Protein AF-A0A1G1XR91-F1 (afdb_monomer_lite)

Foldseek 3Di:
DDDDPPPPPVVVVVVVVVVVPPDDDDDDPPVVVVVVVVVCVVPVDPPDDDDDDPLLAAEAEAEDEDPPPVSVVCVVVVVVVCVVRVSYHYHYHYQPPDPVND

Secondary structure (DSSP, 8-state):
------SSHHHHHHHHHHHHHS---SS-HHHHHHHHHHHHHHHS------PPP----EEEEEEE-TT-HHHHHHHHHHHHHHHH-TTEEEEEEE-SS-STT-

InterPro domains:
  IPR036249 Thioredoxin-like superfamily [SSF52833] (52-96)

pLDDT: mean 76.15, std 18.19, range [37.66, 96.88]

Radius of gyration: 29.41 Å; chains: 1; bounding box: 45×58×63 Å

Structure (mmCIF, N/CA/C/O backbone):
data_AF-A0A1G1XR91-F1
#
_entry.id   AF-A0A1G1XR91-F1
#
loop_
_atom_site.group_PDB
_atom_site.id
_atom_site.type_symbol
_atom_site.label_atom_id
_atom_site.label_alt_id
_atom_site.label_comp_id
_atom_site.label_asym_id
_atom_site.label_entity_id
_atom_site.label_seq_id
_atom_site.pdbx_PDB_ins_code
_atom_site.Cartn_x
_atom_site.Cartn_y
_atom_site.Cartn_z
_atom_site.occupancy
_atom_site.B_iso_or_equiv
_atom_site.auth_seq_id
_atom_site.auth_comp_id
_atom_site.auth_asym_id
_atom_site.auth_atom_id
_atom_site.pdbx_PDB_model_num
ATOM 1 N N . MET A 1 1 ? -21.202 23.932 -7.480 1.00 40.72 1 MET A N 1
ATOM 2 C CA . MET A 1 1 ? -20.684 25.029 -6.633 1.00 40.72 1 MET A CA 1
ATOM 3 C C . MET A 1 1 ? -21.783 25.474 -5.676 1.00 40.72 1 MET A C 1
ATOM 5 O O . MET A 1 1 ? -22.766 26.052 -6.113 1.00 40.72 1 MET A O 1
ATOM 9 N N . ARG A 1 2 ? -21.679 25.102 -4.393 1.00 40.50 2 ARG A N 1
ATOM 10 C CA . ARG A 1 2 ? -22.602 25.514 -3.322 1.00 40.50 2 ARG A CA 1
ATOM 11 C C . ARG A 1 2 ? -21.955 26.665 -2.560 1.00 40.50 2 ARG A C 1
ATOM 13 O O . ARG A 1 2 ? -20.864 26.462 -2.046 1.00 40.50 2 ARG A O 1
ATOM 20 N N . SER A 1 3 ? -22.627 27.805 -2.429 1.00 37.66 3 SER A N 1
ATOM 21 C CA . SER A 1 3 ? -22.479 28.651 -1.238 1.00 37.66 3 SER A CA 1
ATOM 22 C C . SER A 1 3 ? -23.626 29.658 -1.161 1.00 37.66 3 SER A C 1
ATOM 24 O O . SER A 1 3 ? -23.587 30.723 -1.765 1.00 37.66 3 SER A O 1
ATOM 26 N N . PHE A 1 4 ? -24.694 29.277 -0.460 1.00 44.00 4 PHE A N 1
ATOM 27 C CA . PHE A 1 4 ? -25.827 30.150 -0.139 1.00 44.00 4 PHE A CA 1
ATOM 28 C C . PHE A 1 4 ? -26.432 29.707 1.203 1.00 44.00 4 PHE A C 1
ATOM 30 O O . PHE A 1 4 ? -27.568 29.246 1.263 1.00 44.00 4 PHE A O 1
ATOM 37 N N . LYS A 1 5 ? -25.653 29.723 2.297 1.00 43.97 5 LYS A N 1
ATOM 38 C CA . LYS A 1 5 ? -26.199 29.372 3.625 1.00 43.97 5 LYS A CA 1
ATOM 39 C C . LYS A 1 5 ? -25.377 29.839 4.838 1.00 43.97 5 LYS A C 1
ATOM 41 O O . LYS A 1 5 ? -25.269 29.074 5.777 1.00 43.97 5 LYS A O 1
ATOM 46 N N . ASP A 1 6 ? -24.837 31.060 4.899 1.00 44.00 6 ASP A N 1
ATOM 47 C CA . ASP A 1 6 ? -24.223 31.536 6.167 1.00 44.00 6 ASP A CA 1
ATOM 48 C C . ASP A 1 6 ? -24.286 33.067 6.371 1.00 44.00 6 ASP A C 1
ATOM 50 O O . ASP A 1 6 ? -23.316 33.714 6.745 1.00 44.00 6 ASP A O 1
ATOM 54 N N . ARG A 1 7 ? -25.462 33.684 6.170 1.00 47.28 7 ARG A N 1
ATOM 55 C CA . ARG A 1 7 ? -25.720 35.092 6.570 1.00 47.28 7 ARG A CA 1
ATOM 56 C C . ARG A 1 7 ? -26.751 35.258 7.697 1.00 47.28 7 ARG A C 1
ATOM 58 O O . ARG A 1 7 ? -27.326 36.326 7.844 1.00 47.28 7 ARG A O 1
ATOM 65 N N . GLY A 1 8 ? -26.977 34.215 8.503 1.00 41.09 8 GLY A N 1
ATOM 66 C CA . GLY A 1 8 ? -27.930 34.248 9.630 1.00 41.09 8 GLY A CA 1
ATOM 67 C C . GLY A 1 8 ? -27.334 34.004 11.023 1.00 41.09 8 GLY A C 1
ATOM 68 O O . GLY A 1 8 ? -27.983 34.304 12.017 1.00 41.09 8 GLY A O 1
ATOM 69 N N . LYS A 1 9 ? -26.104 33.481 11.130 1.00 50.53 9 LYS A N 1
ATOM 70 C CA . LYS A 1 9 ? -25.537 33.054 12.427 1.00 50.53 9 LYS A CA 1
ATOM 71 C C . LYS A 1 9 ? -24.830 34.167 13.212 1.00 50.53 9 LYS A C 1
ATOM 73 O O . LYS A 1 9 ? -24.701 34.058 14.426 1.00 50.53 9 LYS A O 1
ATOM 78 N N . ASN A 1 10 ? -24.453 35.269 12.560 1.00 52.66 10 ASN A N 1
ATOM 79 C CA . ASN A 1 10 ? -23.656 36.323 13.204 1.00 52.66 10 ASN A CA 1
ATOM 80 C C . ASN A 1 10 ? -24.467 37.420 13.910 1.00 52.66 10 ASN A C 1
ATOM 82 O O . ASN A 1 10 ? -23.895 38.146 14.716 1.00 52.66 10 ASN A O 1
ATOM 86 N N . GLN A 1 11 ? -25.780 37.538 13.672 1.00 52.66 11 GLN A N 1
ATOM 87 C CA . GLN A 1 11 ? -26.606 38.511 14.408 1.00 52.66 11 GLN A CA 1
ATOM 88 C C . GLN A 1 11 ? -27.069 37.968 15.771 1.00 52.66 11 GLN A C 1
ATOM 90 O O . GLN A 1 11 ? -27.120 38.702 16.754 1.00 52.66 11 GLN A O 1
ATOM 95 N N . ILE A 1 12 ? -27.312 36.656 15.853 1.00 55.84 12 ILE A N 1
ATOM 96 C CA . ILE A 1 12 ? -27.697 35.969 17.093 1.00 55.84 12 ILE A CA 1
ATOM 97 C C . ILE A 1 12 ? -26.509 35.907 18.067 1.00 55.84 12 ILE A C 1
ATOM 99 O O . ILE A 1 12 ? -26.692 36.102 19.266 1.00 55.84 12 ILE A O 1
ATOM 103 N N . MET A 1 13 ? -25.280 35.734 17.561 1.00 52.72 13 MET A N 1
ATOM 104 C CA . MET A 1 13 ? -24.075 35.709 18.397 1.00 52.72 13 MET A CA 1
ATOM 105 C C . MET A 1 13 ? -23.835 37.046 19.120 1.00 52.72 13 MET A C 1
ATOM 107 O O . MET A 1 13 ? -23.500 37.043 20.300 1.00 52.72 13 MET A O 1
ATOM 111 N N . LEU A 1 14 ? -24.076 38.188 18.461 1.00 55.41 14 LEU A N 1
ATOM 112 C CA . LEU A 1 14 ? -23.878 39.508 19.074 1.00 55.41 14 LEU A CA 1
ATOM 113 C C . LEU A 1 14 ? -24.926 39.819 20.160 1.00 55.41 14 LEU A C 1
ATOM 115 O O . LEU A 1 14 ? -24.580 40.355 21.210 1.00 55.41 14 LEU A O 1
ATOM 119 N N . LEU A 1 15 ? -26.190 39.431 19.940 1.00 54.34 15 LEU A N 1
ATOM 120 C CA . LEU A 1 15 ? -27.279 39.651 20.902 1.00 54.34 15 LEU A CA 1
ATOM 121 C C . LEU A 1 15 ? -27.109 38.823 22.182 1.00 54.34 15 LEU A C 1
ATOM 123 O O . LEU A 1 15 ? -27.376 39.319 23.277 1.00 54.34 15 LEU A O 1
ATOM 127 N N . VAL A 1 16 ? -26.607 37.590 22.066 1.00 57.62 16 VAL A N 1
ATOM 128 C CA . VAL A 1 16 ? -26.310 36.746 23.234 1.00 57.62 16 VAL A CA 1
ATOM 129 C C . VAL A 1 16 ? -25.198 37.370 24.085 1.00 57.62 16 VAL A C 1
ATOM 131 O O . VAL A 1 16 ? -25.318 37.410 25.308 1.00 57.62 16 VAL A O 1
ATOM 134 N N . PHE A 1 17 ? -24.163 37.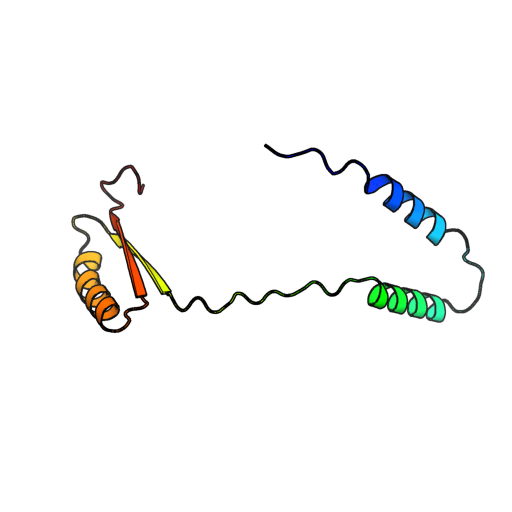942 23.461 1.00 53.81 17 PHE A N 1
ATOM 135 C CA . PHE A 1 17 ? -23.072 38.610 24.181 1.00 53.81 17 PHE A CA 1
ATOM 136 C C . PHE A 1 17 ? -23.543 39.827 24.995 1.00 53.81 17 PHE A C 1
ATOM 138 O O . PHE A 1 17 ? -23.101 40.011 26.130 1.00 53.81 17 PHE A O 1
ATOM 145 N N . THR A 1 18 ? -24.459 40.644 24.465 1.00 54.31 18 THR A N 1
ATOM 146 C CA . THR A 1 18 ? -24.928 41.855 25.165 1.00 54.31 18 THR A CA 1
ATOM 147 C C . THR A 1 18 ? -25.861 41.539 26.338 1.00 54.31 18 THR A C 1
ATOM 149 O O . THR A 1 18 ? -25.752 42.168 27.391 1.00 54.31 18 THR A O 1
ATOM 152 N N . VAL A 1 19 ? -26.744 40.541 26.199 1.00 56.47 19 VAL A N 1
ATOM 153 C CA . VAL A 1 19 ? -27.674 40.136 27.273 1.00 56.47 19 VAL A CA 1
ATOM 154 C C . VAL A 1 19 ? -26.921 39.545 28.471 1.00 56.47 19 VAL A C 1
ATOM 156 O O . VAL A 1 19 ? -27.304 39.782 29.616 1.00 56.47 19 VAL A O 1
ATOM 159 N N . VAL A 1 20 ? -25.814 38.836 28.227 1.00 56.59 20 VAL A N 1
ATOM 160 C CA . VAL A 1 20 ? -24.997 38.216 29.283 1.00 56.59 20 VAL A CA 1
ATOM 161 C C . VAL A 1 20 ? -24.244 39.252 30.133 1.00 56.59 20 VAL A C 1
ATOM 163 O O . VAL A 1 20 ? -24.034 39.025 31.325 1.00 56.59 20 VAL A O 1
ATOM 166 N N . PHE A 1 21 ? -23.873 40.411 29.580 1.00 51.59 21 PHE A N 1
ATOM 167 C CA . PHE A 1 21 ? -22.999 41.361 30.282 1.00 51.59 21 PHE A CA 1
ATOM 168 C C . PHE A 1 21 ? -23.704 42.330 31.253 1.00 51.59 21 PHE A C 1
ATOM 170 O O . PHE A 1 21 ? -23.065 42.790 32.200 1.00 51.59 21 PHE A O 1
ATOM 177 N N . ASN A 1 22 ? -24.999 42.642 31.098 1.00 48.66 22 ASN A N 1
ATOM 178 C CA . ASN A 1 22 ? -25.582 43.836 31.743 1.00 48.66 22 ASN A CA 1
ATOM 179 C C . ASN A 1 22 ? -26.442 43.608 33.008 1.00 48.66 22 ASN A C 1
ATOM 181 O O . ASN A 1 22 ? -27.386 44.356 33.270 1.00 48.66 22 ASN A O 1
ATOM 185 N N . LYS A 1 23 ? -26.146 42.592 33.833 1.00 51.81 23 LYS A N 1
ATOM 186 C CA . LYS A 1 23 ? -26.757 42.496 35.178 1.00 51.81 23 LYS A CA 1
ATOM 187 C C . LYS A 1 23 ? -25.855 41.831 36.215 1.00 51.81 23 LYS A C 1
ATOM 189 O O . LYS A 1 23 ? -26.165 40.794 36.799 1.00 51.81 23 LYS A O 1
ATOM 194 N N . LEU A 1 24 ? -24.718 42.465 36.488 1.00 54.66 24 LEU A N 1
ATOM 195 C CA . LEU A 1 24 ? -23.816 42.092 37.576 1.00 54.66 24 LEU A CA 1
ATOM 196 C C . LEU A 1 24 ? -24.066 42.974 38.805 1.00 54.66 24 LEU A C 1
ATOM 198 O O . LEU A 1 24 ? -23.495 44.050 38.926 1.00 54.66 24 LEU A O 1
ATOM 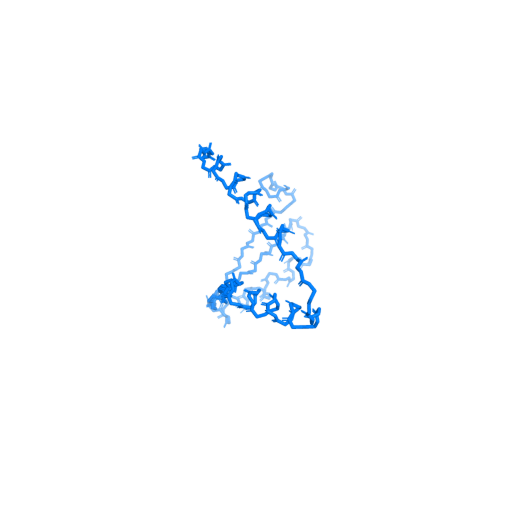202 N N . ASN A 1 25 ? -24.870 42.488 39.758 1.00 58.88 25 ASN A N 1
ATOM 203 C CA . ASN A 1 25 ? -24.901 43.051 41.111 1.00 58.88 25 ASN A CA 1
ATOM 204 C C . ASN A 1 25 ? -24.420 42.034 42.166 1.00 58.88 25 ASN A C 1
ATOM 206 O O . ASN A 1 25 ? -24.401 40.816 41.939 1.00 58.88 25 ASN A O 1
ATOM 210 N N . LYS A 1 26 ? -23.899 42.584 43.263 1.00 61.44 26 LYS A N 1
ATOM 211 C CA . LYS A 1 26 ? -22.903 42.039 44.197 1.00 61.44 26 LYS A CA 1
ATOM 212 C C . LYS A 1 26 ? -23.431 40.898 45.085 1.00 61.44 26 LYS A C 1
ATOM 214 O O . LYS A 1 26 ? -24.134 41.151 46.052 1.00 61.44 26 LYS A O 1
ATOM 219 N N . LYS A 1 27 ? -23.033 39.651 44.811 1.00 55.38 27 LYS A N 1
ATOM 220 C CA . LYS A 1 27 ? -22.805 38.585 45.814 1.00 55.38 27 LYS A CA 1
ATOM 221 C C . LYS A 1 27 ? -22.247 37.342 45.117 1.00 55.38 27 LYS A C 1
ATOM 223 O O . LYS A 1 27 ? -22.788 36.900 44.109 1.00 55.38 27 LYS A O 1
ATOM 228 N N . CYS A 1 28 ? -21.176 36.787 45.687 1.00 49.50 28 CYS A N 1
ATOM 229 C CA . CYS A 1 28 ? -20.616 35.470 45.367 1.00 49.50 28 CYS A CA 1
ATOM 230 C C . CYS A 1 28 ? -20.090 35.297 43.918 1.00 49.50 28 CYS A C 1
ATOM 232 O O . CYS A 1 28 ? -20.696 34.617 43.092 1.00 49.50 28 CYS A O 1
ATOM 234 N N . MET A 1 29 ? -18.919 35.878 43.614 1.00 57.91 29 MET A N 1
ATOM 235 C CA . MET A 1 29 ? -18.210 35.675 42.332 1.00 57.91 29 MET A CA 1
ATOM 236 C C . MET A 1 29 ? -17.899 34.193 42.053 1.00 57.91 29 MET A C 1
ATOM 238 O O . MET A 1 29 ? -17.989 33.760 40.909 1.00 57.91 29 MET A O 1
ATOM 242 N N . PHE A 1 30 ? -17.658 33.394 43.100 1.00 64.88 30 PHE A N 1
ATOM 243 C CA . PHE A 1 30 ? -17.457 31.945 42.985 1.00 64.88 30 PHE A CA 1
ATOM 244 C C . PHE A 1 30 ? -18.721 31.207 42.515 1.00 64.88 30 PHE A C 1
ATOM 246 O O . PHE A 1 30 ? -18.655 30.307 41.684 1.00 64.88 30 PHE A O 1
ATOM 253 N N . LYS A 1 31 ? -19.901 31.646 42.974 1.00 62.94 31 LYS A N 1
ATOM 254 C CA . LYS A 1 31 ? -21.192 31.048 42.599 1.00 62.94 31 LYS A CA 1
ATOM 255 C C . LYS A 1 31 ? -21.560 31.355 41.145 1.00 62.94 31 LYS A C 1
ATOM 257 O O . LYS A 1 31 ? -22.173 30.525 40.488 1.00 62.94 31 LYS A O 1
ATOM 262 N N . LYS A 1 32 ? -21.143 32.515 40.622 1.00 66.44 32 LYS A N 1
ATOM 263 C CA . LYS A 1 32 ? -21.315 32.876 39.203 1.00 66.44 32 LYS A CA 1
ATOM 264 C C . LYS A 1 32 ? -20.391 32.066 38.294 1.00 66.44 32 LYS A C 1
ATOM 266 O O . LYS A 1 32 ? -20.852 31.585 37.269 1.00 66.44 32 LYS A O 1
ATOM 271 N N . ILE A 1 33 ? -19.137 31.855 38.702 1.00 81.19 33 ILE A N 1
ATOM 272 C CA . ILE A 1 33 ? -18.201 30.968 37.993 1.00 81.19 33 ILE A CA 1
ATOM 273 C C . ILE A 1 33 ? -18.746 29.537 37.961 1.00 81.19 33 ILE A C 1
ATOM 275 O O . ILE A 1 33 ? -18.767 28.932 36.896 1.00 81.19 33 ILE A O 1
ATOM 279 N N . LEU A 1 34 ? -19.273 29.037 39.085 1.00 80.94 34 LEU A N 1
ATOM 280 C CA . LEU A 1 34 ? -19.893 27.711 39.163 1.00 80.94 34 LEU A CA 1
ATOM 281 C C . LEU A 1 34 ? -21.098 27.574 38.214 1.00 80.94 34 LEU A C 1
ATOM 283 O O . LEU A 1 34 ? -21.236 26.561 37.537 1.00 80.94 34 LEU A O 1
ATOM 287 N N . ILE A 1 35 ? -21.945 28.607 38.130 1.00 82.31 35 ILE A N 1
ATOM 288 C CA . ILE A 1 35 ? -23.106 28.631 37.226 1.00 82.31 35 ILE A CA 1
ATOM 289 C C . ILE A 1 35 ? -22.667 28.691 35.757 1.00 82.31 35 ILE A C 1
ATOM 291 O O . ILE A 1 35 ? -23.254 28.001 34.931 1.00 82.31 35 ILE A O 1
ATOM 295 N N . ILE A 1 36 ? -21.627 29.461 35.422 1.00 83.31 36 ILE A N 1
ATOM 296 C CA . ILE A 1 36 ? -21.081 29.526 34.057 1.00 83.31 36 ILE A CA 1
ATOM 297 C C . ILE A 1 36 ? -20.471 28.177 33.657 1.00 83.31 36 ILE A C 1
ATOM 299 O O . ILE A 1 36 ? -20.757 27.692 32.569 1.00 83.31 36 ILE A O 1
ATOM 303 N N . LEU A 1 37 ? -19.697 27.535 34.539 1.00 82.56 37 LEU A N 1
ATOM 304 C CA . LEU A 1 37 ? -19.119 26.206 34.303 1.00 82.56 37 LEU A CA 1
ATOM 305 C C . LEU A 1 37 ? -20.203 25.146 34.075 1.00 82.56 37 LEU A C 1
ATOM 307 O O . LEU A 1 37 ? -20.101 24.368 33.132 1.00 82.56 37 LEU A O 1
ATOM 311 N N . LEU A 1 38 ? -21.264 25.169 34.886 1.00 82.81 38 LEU A N 1
ATOM 312 C CA . LEU A 1 38 ? -22.419 24.284 34.730 1.00 82.81 38 LEU A CA 1
ATOM 313 C C . LEU A 1 38 ? -23.153 24.528 33.405 1.00 82.81 38 LEU A C 1
ATOM 315 O O . LEU A 1 38 ? -23.599 23.589 32.760 1.00 82.81 38 LEU A O 1
ATOM 319 N N . PHE A 1 39 ? -23.284 25.786 32.984 1.00 79.75 39 PHE A N 1
ATOM 320 C CA . PHE A 1 39 ? -23.957 26.122 31.732 1.00 79.75 39 PHE A CA 1
ATOM 321 C C . PHE A 1 39 ? -23.118 25.727 30.511 1.00 79.75 39 PHE A C 1
ATOM 323 O O . PHE A 1 39 ? -23.665 25.237 29.529 1.00 79.75 39 PHE A O 1
ATOM 330 N N . VAL A 1 40 ? -21.791 25.877 30.586 1.00 84.50 40 VAL A N 1
ATOM 331 C CA . VAL A 1 40 ? -20.856 25.425 29.547 1.00 84.50 40 VAL A CA 1
ATOM 332 C C . VAL A 1 40 ? -20.926 23.910 29.390 1.00 84.50 40 VAL A C 1
ATOM 334 O O . VAL A 1 40 ? -21.039 23.445 28.266 1.00 84.50 40 VAL A O 1
ATOM 337 N N . THR A 1 41 ? -20.945 23.128 30.471 1.00 78.62 41 THR A N 1
ATOM 338 C CA . THR A 1 41 ? -21.078 21.664 30.356 1.00 78.62 41 THR A CA 1
ATOM 339 C C . THR A 1 41 ? -22.453 21.224 29.852 1.00 78.62 41 THR A C 1
ATOM 341 O O . THR A 1 41 ? -22.539 20.208 29.171 1.00 78.62 41 THR A O 1
ATOM 344 N N . LEU A 1 42 ? -23.518 21.986 30.135 1.00 78.38 42 LEU A N 1
ATOM 345 C CA . LEU A 1 42 ? -24.871 21.682 29.654 1.00 78.38 42 LEU A CA 1
ATOM 346 C C . LEU A 1 42 ? -25.086 22.034 28.171 1.00 78.38 42 LEU A C 1
ATOM 348 O O . LEU A 1 42 ? -25.862 21.369 27.491 1.00 78.38 42 LEU A O 1
ATOM 352 N N . PHE A 1 43 ? -24.438 23.098 27.684 1.00 68.44 43 PHE A N 1
ATOM 353 C CA . PHE A 1 43 ? -24.613 23.623 26.324 1.00 68.44 43 PHE A CA 1
ATOM 354 C C . PHE A 1 43 ? -23.481 23.266 25.359 1.00 68.44 43 PHE A C 1
ATOM 356 O O . PHE A 1 43 ? -23.607 23.561 24.171 1.00 68.44 43 PHE A O 1
ATOM 363 N N . PHE A 1 44 ? -22.390 22.646 25.816 1.00 74.19 44 PHE A N 1
ATOM 364 C CA . PHE A 1 44 ? -21.367 22.105 24.925 1.00 74.19 44 PHE A CA 1
ATOM 365 C C . PHE A 1 44 ? -21.878 20.765 24.384 1.00 74.19 44 PHE A C 1
ATOM 367 O O . PHE A 1 44 ? -21.919 19.787 25.135 1.00 74.19 44 PHE A O 1
ATOM 374 N N . PRO A 1 45 ? -22.340 20.694 23.120 1.00 64.56 45 PRO A N 1
ATOM 375 C CA . PRO A 1 45 ? -22.853 19.444 22.592 1.00 64.56 45 PRO A CA 1
ATOM 376 C C . PRO A 1 45 ? -21.738 18.403 22.631 1.00 64.56 45 PRO A C 1
ATOM 378 O O . PRO A 1 45 ? -20.591 18.697 22.281 1.00 64.56 45 PRO A O 1
ATOM 381 N N . LEU A 1 46 ? -22.096 17.185 23.040 1.00 66.31 46 LEU A N 1
ATOM 382 C CA . LEU A 1 46 ? -21.268 15.999 22.869 1.00 66.31 46 LEU A CA 1
ATOM 383 C C . LEU A 1 46 ? -20.925 15.902 21.385 1.00 66.31 46 LEU A C 1
ATOM 385 O O . LEU A 1 46 ? -21.757 15.532 20.556 1.00 66.31 46 LEU A O 1
ATOM 389 N N . GLN A 1 47 ? -19.714 16.321 21.035 1.00 75.19 47 GLN A N 1
ATOM 390 C CA . GLN A 1 47 ? -19.215 16.169 19.683 1.00 75.19 47 GLN A CA 1
ATOM 391 C C . GLN A 1 47 ? -19.136 14.661 19.444 1.00 75.19 47 GLN A C 1
ATOM 393 O O . GLN A 1 47 ? -18.383 13.968 20.124 1.00 75.19 47 GLN A O 1
ATOM 398 N N . HIS A 1 48 ? -19.988 14.139 18.559 1.00 67.56 48 HIS A N 1
ATOM 399 C CA . HIS A 1 48 ? -19.987 12.724 18.205 1.00 67.56 48 HIS A CA 1
ATOM 400 C C . HIS A 1 48 ? -18.593 12.342 17.698 1.00 67.56 48 HIS A C 1
ATOM 402 O O . HIS A 1 48 ? -18.170 12.783 16.629 1.00 67.56 48 HIS A O 1
ATOM 408 N N . ILE A 1 49 ? -17.878 11.522 18.470 1.00 73.06 49 ILE A N 1
ATOM 409 C CA . ILE A 1 49 ? -16.633 10.903 18.025 1.00 73.06 49 ILE A CA 1
ATOM 410 C C . ILE A 1 49 ? -17.036 9.679 17.206 1.00 73.06 49 ILE A C 1
ATOM 412 O O . ILE A 1 49 ? -17.371 8.632 17.756 1.00 73.06 49 ILE A O 1
ATOM 416 N N . PHE A 1 50 ? -17.049 9.819 15.883 1.00 80.25 50 PHE A N 1
ATOM 417 C CA . PHE A 1 50 ? -17.171 8.670 14.995 1.00 80.25 50 PHE A CA 1
ATOM 418 C C . PHE A 1 50 ? -15.812 7.972 14.933 1.00 80.25 50 PHE A C 1
ATOM 420 O O . PHE A 1 50 ? -14.857 8.503 14.365 1.00 80.25 50 PHE A O 1
ATOM 427 N N . ALA A 1 51 ? -15.716 6.789 15.538 1.00 78.56 51 ALA A N 1
ATOM 428 C CA . ALA A 1 51 ? -14.625 5.880 15.229 1.00 78.56 51 ALA A CA 1
ATOM 429 C C . ALA A 1 51 ? -14.801 5.409 13.780 1.00 78.56 51 ALA A C 1
ATOM 431 O O . ALA A 1 51 ? -15.911 5.082 13.361 1.00 78.56 51 ALA A O 1
ATOM 432 N N . GLN A 1 52 ? -13.718 5.410 13.005 1.00 77.44 52 GLN A N 1
ATOM 433 C CA . GLN A 1 52 ? -13.753 4.842 11.662 1.00 77.44 52 GLN A CA 1
ATOM 434 C C . GLN A 1 52 ? -14.004 3.341 11.798 1.00 77.44 52 GLN A C 1
ATOM 436 O O . GLN A 1 52 ? -13.284 2.661 12.533 1.00 77.44 52 GLN A O 1
ATOM 441 N N . GLU A 1 53 ? -15.040 2.837 11.126 1.00 78.75 53 GLU A N 1
ATOM 442 C CA . GLU A 1 53 ? -15.291 1.400 11.066 1.00 78.75 53 GLU A CA 1
ATOM 443 C C . GLU A 1 53 ? -14.032 0.687 10.558 1.00 78.75 53 GLU A C 1
ATOM 445 O O . GLU A 1 53 ? -13.359 1.203 9.655 1.00 78.75 53 GLU A O 1
ATOM 450 N N . PRO A 1 54 ? -13.682 -0.480 11.126 1.00 74.81 54 PRO A N 1
ATOM 451 C CA . PRO A 1 54 ? -12.511 -1.219 10.696 1.00 74.81 54 PRO A CA 1
ATOM 452 C C . PRO A 1 54 ? -12.681 -1.623 9.230 1.00 74.81 54 PRO A C 1
ATOM 454 O O . PRO A 1 54 ? -13.389 -2.570 8.885 1.00 74.81 54 PRO A O 1
ATOM 457 N N . ASN A 1 55 ? -12.011 -0.886 8.344 1.00 77.06 55 ASN A N 1
ATOM 458 C CA . ASN A 1 55 ? -11.860 -1.294 6.964 1.00 77.06 55 ASN A CA 1
ATOM 459 C C . ASN A 1 55 ? -10.863 -2.449 6.949 1.00 77.06 55 ASN A C 1
ATOM 461 O O . ASN A 1 55 ? -9.652 -2.249 7.004 1.00 77.06 55 ASN A O 1
ATOM 465 N N . ASN A 1 56 ? -11.388 -3.668 6.865 1.00 80.62 56 ASN A N 1
ATOM 466 C CA . ASN A 1 56 ? -10.574 -4.879 6.820 1.00 80.62 56 ASN A CA 1
ATOM 467 C C . ASN A 1 56 ? -9.701 -4.968 5.553 1.00 80.62 56 ASN A C 1
ATOM 469 O O . ASN A 1 56 ? -8.911 -5.897 5.434 1.00 80.62 56 ASN A O 1
ATOM 473 N N . ASN A 1 57 ? -9.814 -4.024 4.609 1.00 86.00 57 ASN A N 1
ATOM 474 C CA . ASN A 1 57 ? -8.938 -3.940 3.447 1.00 86.00 57 ASN A CA 1
ATOM 475 C C . ASN A 1 57 ? -7.724 -3.055 3.747 1.00 86.00 57 ASN A C 1
ATOM 477 O O . ASN A 1 57 ? -7.846 -1.838 3.898 1.00 86.00 57 ASN A O 1
ATOM 481 N N . ALA A 1 58 ? -6.539 -3.656 3.736 1.00 89.88 58 ALA A N 1
ATOM 482 C CA . ALA A 1 58 ? -5.279 -2.925 3.757 1.00 89.88 58 ALA A CA 1
ATOM 483 C C . ALA A 1 58 ? -4.839 -2.634 2.314 1.00 89.88 58 ALA A C 1
ATOM 485 O O . ALA A 1 58 ? -4.866 -3.526 1.467 1.00 89.88 58 ALA A O 1
ATOM 486 N N . ASN A 1 59 ? -4.433 -1.397 2.021 1.00 94.12 59 ASN A N 1
ATOM 487 C CA . ASN A 1 59 ? -3.904 -1.025 0.707 1.00 94.12 59 ASN A CA 1
ATOM 488 C C . ASN A 1 59 ? -2.402 -0.744 0.815 1.00 94.12 59 ASN A C 1
ATOM 490 O O . ASN A 1 59 ? -1.990 0.040 1.667 1.00 94.12 59 ASN A O 1
ATOM 494 N N . ILE A 1 60 ? -1.602 -1.343 -0.066 1.00 94.75 60 ILE A N 1
ATOM 495 C CA . ILE A 1 60 ? -0.181 -1.020 -0.242 1.00 94.75 60 ILE A CA 1
ATOM 496 C C . ILE A 1 60 ? -0.013 -0.371 -1.609 1.00 94.75 60 ILE A C 1
ATOM 498 O O . ILE A 1 60 ? -0.428 -0.931 -2.622 1.00 94.75 60 ILE A O 1
ATOM 502 N N . TYR A 1 61 ? 0.617 0.797 -1.631 1.00 95.62 61 TYR A N 1
ATOM 503 C CA . TYR A 1 61 ? 0.964 1.517 -2.851 1.00 95.62 61 TYR A CA 1
ATOM 504 C C . TYR A 1 61 ? 2.448 1.286 -3.121 1.00 95.62 61 TYR A C 1
ATOM 506 O O . TYR A 1 61 ? 3.302 1.748 -2.367 1.00 95.62 61 TYR A O 1
ATOM 514 N N . PHE A 1 62 ? 2.749 0.512 -4.155 1.00 95.88 62 PHE A N 1
ATOM 515 C CA . PHE A 1 62 ? 4.103 0.156 -4.539 1.00 95.88 62 PHE A CA 1
ATOM 516 C C . PHE A 1 62 ? 4.545 1.001 -5.731 1.00 95.88 62 PHE A C 1
ATOM 518 O O . PHE A 1 62 ? 4.112 0.785 -6.863 1.00 95.88 62 PHE A O 1
ATOM 525 N N . PHE A 1 63 ? 5.412 1.970 -5.464 1.00 94.88 63 PHE A N 1
ATOM 526 C CA . PHE A 1 63 ? 6.008 2.820 -6.486 1.00 94.88 63 PHE A CA 1
ATOM 527 C C . PHE A 1 63 ? 7.302 2.180 -6.988 1.00 94.88 63 PHE A C 1
ATOM 529 O O . PHE A 1 63 ? 8.167 1.812 -6.192 1.00 94.88 63 PHE A O 1
ATOM 536 N N . TRP A 1 64 ? 7.438 2.026 -8.302 1.00 95.00 64 TRP A N 1
ATOM 537 C CA . TRP A 1 64 ? 8.576 1.350 -8.918 1.00 95.00 64 TRP A CA 1
ATOM 538 C C . TRP A 1 64 ? 9.015 2.029 -10.218 1.00 95.00 64 TRP A C 1
ATOM 540 O O . TRP A 1 64 ? 8.334 2.900 -10.751 1.00 95.00 64 TRP A O 1
ATOM 550 N N . GLY A 1 65 ? 10.175 1.629 -10.733 1.00 93.88 65 GLY A N 1
ATOM 551 C CA . GLY A 1 65 ? 10.712 2.135 -11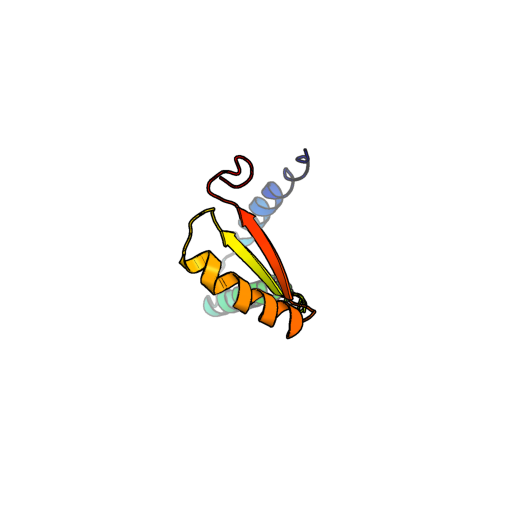.994 1.00 93.88 65 GLY A CA 1
ATOM 552 C C . GLY A 1 65 ? 11.586 1.101 -12.698 1.00 93.88 65 GLY A C 1
ATOM 553 O O . GLY A 1 65 ? 12.113 0.172 -12.070 1.00 93.88 65 GLY A O 1
ATOM 554 N N . VAL A 1 66 ? 11.715 1.240 -14.017 1.00 91.12 66 VAL A N 1
ATOM 555 C CA . VAL A 1 66 ? 12.521 0.340 -14.857 1.00 91.12 66 VAL A CA 1
ATOM 556 C C . VAL A 1 66 ? 14.002 0.489 -14.520 1.00 91.12 66 VAL A C 1
ATOM 55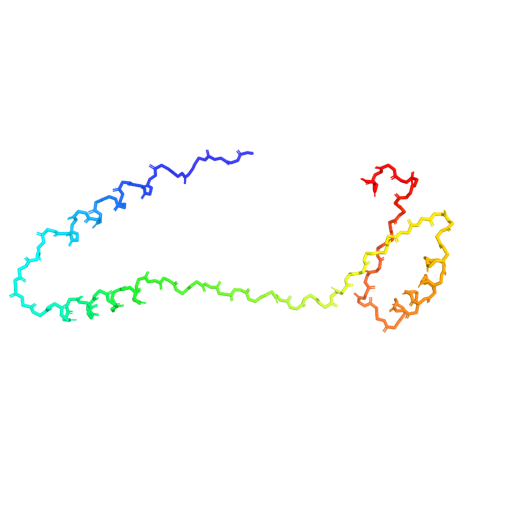8 O O . VAL A 1 66 ? 14.584 1.535 -14.761 1.00 91.12 66 VAL A O 1
ATOM 561 N N . GLY A 1 67 ? 14.626 -0.573 -14.005 1.00 91.38 67 GLY A N 1
ATOM 562 C CA . GLY A 1 67 ? 16.036 -0.561 -13.592 1.00 91.38 67 GLY A CA 1
ATOM 563 C C . GLY A 1 67 ? 16.256 -0.329 -12.095 1.00 91.38 67 GLY A C 1
ATOM 564 O O . GLY A 1 67 ? 17.399 -0.276 -11.659 1.00 91.38 67 GLY A O 1
ATOM 565 N N . CYS A 1 68 ? 15.193 -0.242 -11.287 1.00 91.81 68 CYS A N 1
ATOM 566 C CA . CYS A 1 68 ? 15.286 -0.173 -9.828 1.00 91.81 68 CYS A CA 1
ATOM 567 C C . CYS A 1 68 ? 15.620 -1.561 -9.217 1.00 91.81 68 CYS A C 1
ATOM 569 O O . CYS A 1 68 ? 14.736 -2.425 -9.142 1.00 91.81 68 CYS A O 1
ATOM 571 N N . PRO A 1 69 ? 16.854 -1.806 -8.724 1.00 93.44 69 PRO A N 1
ATOM 572 C CA . PRO A 1 69 ? 17.261 -3.126 -8.228 1.00 93.44 69 PRO A CA 1
ATOM 573 C C . PRO A 1 69 ? 16.539 -3.530 -6.936 1.00 93.44 69 PRO A C 1
ATOM 575 O O . PRO A 1 69 ? 16.310 -4.714 -6.695 1.00 93.44 69 PRO A O 1
ATOM 578 N N . HIS A 1 70 ? 16.149 -2.559 -6.109 1.00 93.94 70 HIS A N 1
ATOM 579 C CA . HIS A 1 70 ? 15.367 -2.808 -4.897 1.00 93.94 70 HIS A CA 1
ATOM 580 C C . HIS A 1 70 ? 13.930 -3.205 -5.231 1.00 93.94 70 HIS A C 1
ATOM 582 O O . HIS A 1 70 ? 13.418 -4.169 -4.674 1.00 93.94 70 HIS A O 1
ATOM 588 N N . CYS A 1 71 ? 13.321 -2.546 -6.217 1.00 93.62 71 CYS A N 1
ATOM 589 C CA . CYS A 1 71 ? 11.971 -2.849 -6.673 1.00 93.62 71 CYS A CA 1
ATOM 590 C C . CYS A 1 71 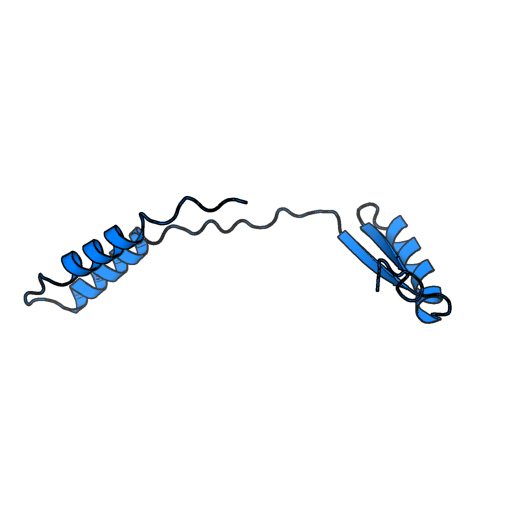? 11.873 -4.282 -7.225 1.00 93.62 71 CYS A C 1
ATOM 592 O O . CYS A 1 71 ? 10.907 -4.991 -6.950 1.00 93.62 71 CYS A O 1
ATOM 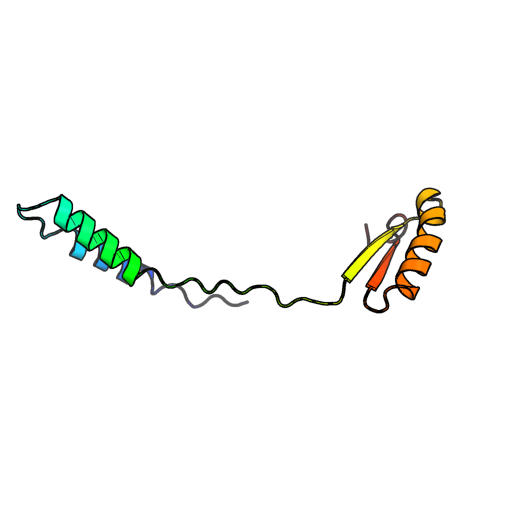594 N N . ALA A 1 72 ? 12.899 -4.738 -7.953 1.00 94.00 72 ALA A N 1
ATOM 595 C CA . ALA A 1 72 ? 12.972 -6.108 -8.462 1.00 94.00 72 ALA A CA 1
ATOM 596 C C . ALA A 1 72 ? 13.044 -7.162 -7.342 1.00 94.00 72 ALA A C 1
ATOM 598 O O . ALA A 1 72 ? 12.459 -8.235 -7.469 1.00 94.00 72 ALA A O 1
ATOM 599 N N . LYS A 1 73 ? 13.731 -6.850 -6.235 1.00 95.38 73 LYS A N 1
ATOM 600 C CA . LYS A 1 73 ? 13.826 -7.727 -5.056 1.00 95.38 73 LYS A CA 1
ATOM 601 C C . LYS A 1 73 ? 12.562 -7.702 -4.191 1.00 95.38 73 LYS A C 1
ATOM 603 O O . LYS A 1 73 ? 12.237 -8.713 -3.578 1.00 95.38 73 LYS A O 1
ATOM 608 N N . GLU A 1 74 ? 11.858 -6.573 -4.166 1.00 94.88 74 GLU A N 1
ATOM 609 C CA . GLU A 1 74 ? 10.652 -6.357 -3.359 1.00 94.88 74 GLU A CA 1
ATOM 610 C C . GLU A 1 74 ? 9.404 -7.013 -3.974 1.00 94.88 74 GLU A C 1
ATOM 612 O O . GLU A 1 74 ? 8.585 -7.591 -3.260 1.00 94.88 74 GLU A O 1
ATOM 617 N N . LYS A 1 75 ? 9.270 -6.999 -5.310 1.00 94.69 75 LYS A N 1
ATOM 618 C CA . LYS A 1 75 ? 8.111 -7.571 -6.025 1.00 94.69 75 LYS A CA 1
ATOM 619 C C . LYS A 1 75 ? 7.743 -9.003 -5.583 1.00 94.69 75 LYS A C 1
ATOM 621 O O . LYS A 1 75 ? 6.577 -9.234 -5.265 1.00 94.69 75 LYS A O 1
ATOM 626 N N . PRO A 1 76 ? 8.687 -9.961 -5.481 1.00 96.25 76 PRO A N 1
ATOM 627 C CA . PRO A 1 76 ? 8.386 -11.310 -4.998 1.00 96.25 76 PRO A CA 1
ATOM 628 C C . PRO A 1 76 ? 7.849 -11.362 -3.562 1.00 96.25 76 PRO A C 1
ATOM 630 O O . PRO A 1 76 ? 7.059 -12.245 -3.233 1.00 96.25 76 PRO A O 1
ATOM 633 N N . PHE A 1 77 ? 8.287 -10.454 -2.686 1.00 95.94 77 PHE A N 1
ATOM 634 C CA . PHE A 1 77 ? 7.782 -10.377 -1.316 1.00 95.94 77 PHE A CA 1
ATOM 635 C C . PHE A 1 77 ? 6.336 -9.876 -1.295 1.00 95.94 77 PHE A C 1
ATOM 637 O O . PHE A 1 77 ? 5.481 -10.500 -0.665 1.00 95.94 77 PHE A O 1
ATOM 644 N N . LEU A 1 78 ? 6.041 -8.814 -2.045 1.00 96.00 78 LEU A N 1
ATOM 645 C CA . LEU A 1 78 ? 4.687 -8.275 -2.171 1.00 96.00 78 LEU A CA 1
ATOM 646 C C . LEU A 1 78 ? 3.710 -9.299 -2.766 1.00 96.00 78 LEU A C 1
ATOM 648 O O . LEU A 1 78 ? 2.575 -9.405 -2.300 1.00 96.00 78 LEU A O 1
ATOM 652 N N . GLU A 1 79 ? 4.159 -10.123 -3.712 1.00 95.06 79 GLU A N 1
ATOM 653 C CA . GLU A 1 79 ? 3.329 -11.190 -4.278 1.00 95.06 79 GLU A CA 1
ATOM 654 C C . GLU A 1 79 ? 3.000 -12.282 -3.246 1.00 95.06 79 GLU A C 1
ATOM 656 O O . GLU A 1 79 ? 1.847 -12.696 -3.107 1.00 95.06 79 GLU A O 1
ATOM 661 N N . LYS A 1 80 ? 3.979 -12.682 -2.421 1.00 96.88 80 LYS A N 1
ATOM 662 C CA . LYS A 1 80 ? 3.731 -13.585 -1.282 1.00 96.88 80 LYS A CA 1
ATOM 663 C C . LYS A 1 80 ? 2.736 -12.980 -0.290 1.00 96.88 80 LYS A C 1
ATOM 665 O O . LYS A 1 80 ? 1.896 -13.696 0.255 1.00 96.88 80 LYS A O 1
ATOM 670 N N . MET A 1 81 ? 2.804 -11.669 -0.061 1.00 95.44 81 MET A N 1
ATOM 671 C CA . MET A 1 81 ? 1.878 -10.968 0.830 1.00 95.44 81 MET A CA 1
ATOM 672 C C . MET A 1 81 ? 0.453 -10.930 0.268 1.00 95.44 81 MET A C 1
ATOM 674 O O . MET A 1 81 ? -0.484 -11.145 1.034 1.00 95.44 81 MET A O 1
ATOM 678 N N . ARG A 1 82 ? 0.273 -10.750 -1.049 1.00 93.44 82 ARG A N 1
ATOM 679 C CA . ARG A 1 82 ? -1.043 -10.875 -1.707 1.00 93.44 82 ARG A CA 1
ATOM 680 C C . ARG A 1 82 ? -1.666 -12.248 -1.509 1.00 93.44 82 ARG A C 1
ATOM 682 O O . ARG A 1 82 ? -2.858 -12.340 -1.241 1.00 93.44 82 ARG A O 1
ATOM 689 N N . GLN A 1 83 ? -0.869 -13.306 -1.627 1.00 94.31 83 GLN A N 1
ATOM 690 C CA . GLN A 1 83 ? -1.354 -14.676 -1.442 1.00 94.31 83 GLN A CA 1
ATOM 691 C C . GLN A 1 83 ? -1.709 -14.963 0.020 1.00 94.31 83 GLN A C 1
ATOM 693 O O . GLN A 1 83 ? -2.713 -15.611 0.302 1.00 94.31 83 GLN A O 1
ATOM 698 N N . LYS A 1 84 ? -0.899 -14.461 0.959 1.00 96.44 84 LYS A N 1
ATOM 699 C CA . LYS A 1 84 ? -1.091 -14.681 2.396 1.00 96.44 84 LYS A CA 1
ATOM 700 C C . LYS A 1 84 ? -2.259 -13.879 2.980 1.00 96.44 84 LYS A C 1
ATOM 702 O O . LYS A 1 84 ? -2.892 -14.342 3.925 1.00 96.44 84 LYS A O 1
ATOM 707 N N . TYR A 1 85 ? -2.538 -12.696 2.437 1.00 95.12 85 TYR A N 1
ATOM 708 C CA . TYR A 1 85 ? -3.572 -11.785 2.926 1.00 95.12 85 TYR A CA 1
ATOM 709 C C . TYR A 1 85 ? -4.515 -11.388 1.778 1.00 95.12 85 TYR A C 1
ATOM 711 O O . TYR A 1 85 ? -4.285 -10.370 1.131 1.00 95.12 85 TYR A O 1
ATOM 719 N N . PRO A 1 86 ? -5.600 -12.142 1.519 1.00 91.19 86 PRO A N 1
ATOM 720 C CA . PRO A 1 86 ? -6.530 -11.866 0.414 1.00 91.19 86 PRO A CA 1
ATOM 721 C C . PRO A 1 86 ? -7.199 -10.482 0.467 1.00 91.19 86 PRO A C 1
ATOM 723 O O . PRO A 1 86 ? -7.616 -9.940 -0.554 1.00 91.19 86 PRO A O 1
ATOM 726 N N . GLN A 1 87 ? -7.298 -9.896 1.662 1.00 93.38 87 GLN A N 1
ATOM 727 C CA . GLN A 1 87 ? -7.804 -8.544 1.897 1.00 93.38 87 GLN A CA 1
ATOM 728 C C . GLN A 1 87 ? -6.795 -7.435 1.542 1.00 93.38 87 GLN A C 1
ATOM 730 O O . GLN A 1 87 ? -7.151 -6.254 1.518 1.00 93.38 87 GLN A O 1
ATOM 735 N N . LEU A 1 88 ? -5.530 -7.798 1.299 1.00 94.00 88 LEU A N 1
ATOM 736 C CA . LEU A 1 88 ? -4.451 -6.880 0.966 1.00 94.00 88 LEU A CA 1
ATOM 737 C C . LEU A 1 88 ? -4.506 -6.517 -0.518 1.00 94.00 88 LEU A C 1
ATOM 739 O O . LEU A 1 88 ? -4.290 -7.344 -1.404 1.00 94.00 88 LEU A O 1
ATOM 743 N N . LYS A 1 89 ? -4.747 -5.240 -0.799 1.00 94.56 89 LYS A N 1
ATOM 744 C CA . LYS A 1 89 ? -4.773 -4.697 -2.156 1.00 94.56 89 LYS A CA 1
ATOM 745 C C . LYS A 1 89 ? -3.457 -3.991 -2.434 1.00 94.56 89 LYS A C 1
ATOM 747 O O . LYS A 1 89 ? -3.191 -2.927 -1.882 1.00 94.56 89 LYS A O 1
ATOM 752 N N . ILE A 1 90 ? -2.649 -4.568 -3.314 1.00 95.31 90 ILE A N 1
ATOM 753 C CA . ILE A 1 90 ? -1.403 -3.941 -3.760 1.00 95.31 90 ILE A CA 1
ATOM 754 C C . ILE A 1 90 ? -1.665 -3.208 -5.074 1.00 95.31 90 ILE A C 1
ATOM 756 O O . ILE A 1 90 ? -2.202 -3.785 -6.022 1.00 95.31 90 ILE A O 1
ATOM 760 N N . LYS A 1 91 ? -1.338 -1.918 -5.100 1.00 95.19 91 LYS A N 1
ATOM 761 C CA . LYS A 1 91 ? -1.470 -1.018 -6.245 1.00 95.19 91 LYS A CA 1
ATOM 762 C C . LYS A 1 91 ? -0.078 -0.605 -6.697 1.00 95.19 91 LYS A C 1
ATOM 764 O O . LYS A 1 91 ? 0.659 -0.016 -5.915 1.00 95.19 91 LYS A O 1
ATOM 769 N N . GLU A 1 92 ? 0.276 -0.932 -7.931 1.00 94.44 92 GLU A N 1
ATOM 770 C CA . GLU A 1 92 ? 1.606 -0.669 -8.478 1.00 94.44 92 GLU A CA 1
ATOM 771 C C . GLU A 1 92 ? 1.587 0.575 -9.367 1.00 94.44 92 GLU A C 1
ATOM 773 O O . GLU A 1 92 ? 0.737 0.688 -10.248 1.00 94.44 92 GLU A O 1
ATOM 778 N N . PHE A 1 93 ? 2.546 1.476 -9.164 1.00 94.94 93 PHE A N 1
ATOM 779 C CA . PHE A 1 93 ? 2.691 2.709 -9.933 1.00 94.94 93 PHE A CA 1
ATOM 780 C C . PHE A 1 93 ? 4.116 2.808 -10.466 1.00 94.94 93 PHE A C 1
ATOM 782 O O . PHE A 1 93 ? 5.071 2.850 -9.692 1.00 94.94 93 PHE A O 1
ATOM 789 N N . GLU A 1 94 ? 4.259 2.835 -11.788 1.00 93.25 94 GLU A N 1
ATOM 790 C CA . GLU A 1 94 ? 5.536 3.177 -12.418 1.00 93.25 94 GLU A CA 1
ATOM 791 C C . GLU A 1 94 ? 5.702 4.699 -12.345 1.00 93.25 94 GLU A C 1
ATOM 793 O O . GLU A 1 94 ? 4.778 5.404 -12.749 1.00 93.25 94 GLU A O 1
ATOM 798 N N . VAL A 1 95 ? 6.813 5.193 -11.788 1.00 93.56 95 VAL A N 1
ATOM 799 C CA . VAL A 1 95 ? 7.029 6.631 -11.510 1.00 93.56 95 VAL A CA 1
ATOM 800 C C . VAL A 1 95 ? 8.167 7.272 -12.313 1.00 93.56 95 VAL A C 1
ATOM 802 O O . VAL A 1 95 ? 8.432 8.460 -12.156 1.00 93.56 95 VAL A O 1
ATOM 805 N N . TRP A 1 96 ? 8.884 6.520 -13.152 1.00 89.44 96 TRP A N 1
ATOM 806 C CA . TRP A 1 96 ? 10.024 7.058 -13.912 1.00 89.44 96 TRP A CA 1
ATOM 807 C C . TRP A 1 96 ? 9.628 7.479 -15.327 1.00 89.44 96 TRP A C 1
ATOM 809 O O . TRP A 1 96 ? 10.047 8.536 -15.797 1.00 89.44 96 TRP A O 1
ATOM 819 N N . ASN A 1 97 ? 8.799 6.684 -15.997 1.00 84.50 97 ASN A N 1
ATOM 820 C CA . ASN A 1 97 ? 8.393 6.881 -17.386 1.00 84.50 97 ASN A CA 1
ATOM 821 C C . ASN A 1 97 ? 6.892 7.161 -17.548 1.00 84.50 97 ASN A C 1
ATOM 823 O O . ASN A 1 97 ? 6.462 7.531 -18.638 1.00 84.50 97 ASN A O 1
ATOM 827 N N . SER A 1 98 ? 6.093 7.033 -16.489 1.00 84.94 98 SER A N 1
ATOM 828 C CA . SER A 1 98 ? 4.686 7.435 -16.501 1.00 84.94 98 SER A CA 1
ATOM 829 C C . SER A 1 98 ? 4.532 8.935 -16.245 1.00 84.94 98 SER A C 1
ATOM 831 O O . SER A 1 98 ? 4.888 9.426 -15.176 1.00 84.94 98 SER A O 1
ATOM 833 N N . ALA A 1 99 ? 3.990 9.680 -17.212 1.00 80.50 99 ALA A N 1
ATOM 834 C CA . ALA A 1 99 ? 3.646 11.092 -17.021 1.00 80.50 99 ALA A CA 1
ATOM 835 C C . ALA A 1 99 ? 2.481 11.279 -16.031 1.00 80.50 99 ALA A C 1
ATOM 837 O O . ALA A 1 99 ? 2.469 12.256 -15.291 1.00 80.50 99 ALA A O 1
ATOM 838 N N . ASP A 1 100 ? 1.554 10.318 -15.978 1.00 86.94 100 ASP A N 1
ATOM 839 C CA . ASP A 1 100 ? 0.373 10.360 -15.105 1.00 86.94 100 ASP A CA 1
ATOM 840 C C . ASP A 1 100 ? 0.705 10.105 -13.624 1.00 86.94 100 ASP A C 1
ATOM 842 O O . ASP A 1 100 ? -0.082 10.454 -12.746 1.00 86.94 100 ASP A O 1
ATOM 846 N N . ASN A 1 101 ? 1.862 9.494 -13.339 1.00 80.62 101 ASN A N 1
ATOM 847 C CA . ASN A 1 101 ? 2.306 9.144 -11.984 1.00 80.62 101 ASN A CA 1
ATOM 848 C C . ASN A 1 101 ? 3.542 9.947 -11.525 1.00 80.62 101 ASN A C 1
ATOM 850 O O . ASN A 1 101 ? 4.206 9.522 -10.575 1.00 80.62 101 ASN A O 1
ATOM 854 N N . ARG A 1 102 ? 3.895 11.032 -12.228 1.00 64.12 102 ARG A N 1
ATOM 855 C CA . ARG A 1 102 ? 5.044 11.891 -11.903 1.00 64.12 102 ARG A CA 1
ATOM 856 C C . ARG A 1 102 ? 4.654 13.057 -10.998 1.00 64.12 102 ARG A C 1
ATOM 858 O O . ARG A 1 102 ? 3.516 13.554 -11.132 1.00 64.12 102 ARG A O 1
#

Organism: NCBI:txid1797531

Sequence (102 aa):
MRSFKDRGKNQIMLLVFTVVFNKLNKKCMFKKILIILLFVTLFFPLQHIFAQEPNNNANIYFFWGVGCPHCAKEKPFLEKMRQKYPQLKIKEFEVWNSADNR